Protein AF-A0A7V9UPN0-F1 (afdb_monomer_lite)

Secondary structure (DSSP, 8-state):
-HHHHHHTT--HHHHHHHTTS-HHHHHHHHTTSSPPPHHHHHHHHHHHHHHHHHT--

Structure (mmCIF, N/CA/C/O backbone):
data_AF-A0A7V9UPN0-F1
#
_entry.id   AF-A0A7V9UPN0-F1
#
loop_
_atom_site.group_PDB
_atom_site.id
_atom_site.type_symbol
_atom_site.label_atom_id
_atom_site.label_alt_id
_atom_site.label_comp_id
_atom_site.label_asym_id
_atom_site.label_entity_id
_atom_site.label_seq_id
_atom_site.pdbx_PDB_ins_code
_atom_site.Cartn_x
_atom_site.Cartn_y
_atom_site.Cartn_z
_atom_site.occupancy
_atom_site.B_iso_or_equiv
_atom_site.auth_seq_id
_atom_site.auth_comp_id
_atom_site.auth_asym_id
_atom_site.auth_atom_id
_atom_site.pdbx_PDB_model_num
ATOM 1 N N . MET A 1 1 ? 1.154 6.874 -2.073 1.00 89.69 1 MET A N 1
ATOM 2 C CA . MET A 1 1 ? 0.753 5.650 -1.333 1.00 89.69 1 MET A CA 1
ATOM 3 C C . MET A 1 1 ? 1.383 5.594 0.058 1.00 89.69 1 MET A C 1
ATOM 5 O O . MET A 1 1 ? 0.628 5.516 1.019 1.00 89.69 1 MET A O 1
ATOM 9 N N . ARG A 1 2 ? 2.720 5.679 0.174 1.00 95.88 2 ARG A N 1
ATOM 10 C CA . ARG A 1 2 ? 3.460 5.616 1.450 1.00 95.88 2 ARG A CA 1
ATOM 11 C C . ARG A 1 2 ? 2.895 6.524 2.543 1.00 95.88 2 ARG A C 1
ATOM 13 O O . ARG A 1 2 ? 2.596 6.042 3.629 1.00 95.88 2 ARG A O 1
ATOM 20 N N . ASP A 1 3 ? 2.684 7.801 2.239 1.00 95.44 3 ASP A N 1
ATOM 21 C CA . ASP A 1 3 ? 2.211 8.765 3.242 1.00 95.44 3 ASP A CA 1
ATOM 22 C C . ASP A 1 3 ? 0.804 8.427 3.738 1.00 95.44 3 ASP A C 1
ATOM 24 O O . ASP A 1 3 ? 0.549 8.455 4.937 1.00 95.44 3 ASP A O 1
ATOM 28 N N . LYS A 1 4 ? -0.086 7.989 2.833 1.00 94.06 4 LYS A N 1
ATOM 29 C CA . LYS A 1 4 ? -1.426 7.503 3.195 1.00 94.06 4 LYS A CA 1
ATOM 30 C C . LYS A 1 4 ? -1.348 6.287 4.121 1.00 94.06 4 LYS A C 1
A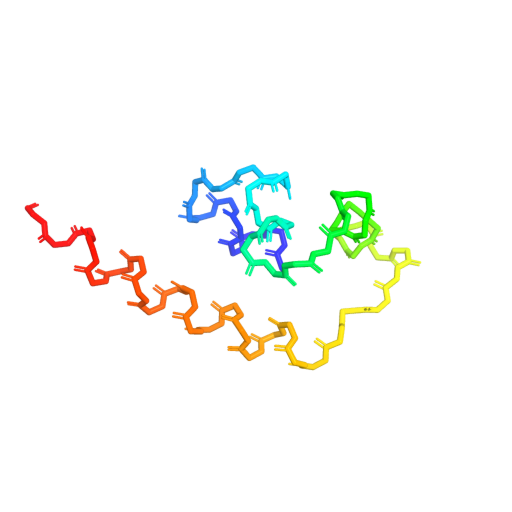TOM 32 O O . LYS A 1 4 ? -2.060 6.239 5.114 1.00 94.06 4 LYS A O 1
ATOM 37 N N . ARG A 1 5 ? -0.469 5.319 3.831 1.00 95.38 5 ARG A N 1
ATOM 38 C CA . ARG A 1 5 ? -0.264 4.144 4.697 1.00 95.38 5 ARG A CA 1
ATOM 39 C C . ARG A 1 5 ? 0.209 4.558 6.094 1.00 95.38 5 ARG A C 1
ATOM 41 O O . ARG A 1 5 ? -0.333 4.071 7.082 1.00 95.38 5 ARG A O 1
ATOM 48 N N . ILE A 1 6 ? 1.209 5.440 6.170 1.00 96.44 6 ILE A N 1
ATOM 49 C CA . ILE A 1 6 ? 1.777 5.910 7.443 1.00 96.44 6 ILE A CA 1
ATOM 50 C C . ILE A 1 6 ? 0.730 6.682 8.251 1.00 96.44 6 ILE A C 1
ATOM 52 O O . ILE A 1 6 ? 0.597 6.434 9.445 1.00 96.44 6 ILE A O 1
ATOM 56 N N . ALA A 1 7 ? -0.056 7.548 7.607 1.00 94.06 7 ALA A N 1
ATOM 57 C CA . ALA A 1 7 ? -1.137 8.289 8.257 1.00 94.06 7 ALA A CA 1
ATOM 58 C C . ALA A 1 7 ? -2.224 7.371 8.850 1.00 94.06 7 ALA A C 1
ATOM 60 O O . ALA A 1 7 ? -2.871 7.733 9.828 1.00 94.06 7 ALA A O 1
ATOM 61 N N . LEU A 1 8 ? -2.403 6.175 8.283 1.00 93.06 8 LEU A N 1
ATOM 62 C CA . LEU A 1 8 ? -3.303 5.140 8.796 1.00 93.06 8 LEU A CA 1
ATOM 63 C C . LEU A 1 8 ? -2.660 4.237 9.864 1.00 93.06 8 LEU A C 1
ATOM 65 O O . LEU A 1 8 ? -3.312 3.316 10.347 1.00 93.06 8 LEU A O 1
ATOM 69 N N . GLY A 1 9 ? -1.389 4.459 10.221 1.00 95.19 9 GLY A N 1
ATOM 70 C CA . GLY A 1 9 ? -0.664 3.644 11.202 1.00 95.19 9 GLY A CA 1
ATOM 71 C C . GLY A 1 9 ? -0.366 2.214 10.738 1.00 95.19 9 GLY A C 1
ATOM 72 O O . GLY A 1 9 ? -0.034 1.359 11.553 1.00 95.19 9 GLY A O 1
ATOM 73 N N . LEU A 1 10 ? -0.487 1.934 9.438 1.00 95.75 10 LEU A N 1
ATOM 74 C CA . LEU A 1 10 ? -0.297 0.595 8.884 1.00 95.75 10 LEU A CA 1
ATOM 75 C C . LEU A 1 10 ? 1.175 0.332 8.574 1.00 95.75 10 LEU A C 1
ATOM 77 O O . LEU A 1 10 ? 1.869 1.181 8.016 1.00 95.75 10 LEU A O 1
ATOM 81 N N . THR A 1 11 ? 1.650 -0.880 8.829 1.00 97.62 11 THR A N 1
ATOM 82 C CA . THR A 1 11 ? 2.913 -1.389 8.271 1.00 97.62 11 THR A CA 1
ATOM 83 C C . THR A 1 11 ? 2.746 -1.784 6.798 1.00 97.62 11 THR A C 1
ATOM 85 O O . THR A 1 11 ? 1.628 -1.952 6.307 1.00 97.62 11 THR A O 1
ATOM 88 N N . GLN A 1 12 ? 3.851 -1.957 6.060 1.00 98.19 12 GLN A N 1
ATOM 89 C CA . GLN A 1 12 ? 3.788 -2.448 4.673 1.00 98.19 12 GLN A CA 1
ATOM 90 C C . GLN A 1 12 ? 3.144 -3.840 4.584 1.00 98.19 12 GLN A C 1
ATOM 92 O O . GLN A 1 12 ? 2.398 -4.096 3.647 1.00 98.19 12 GLN A O 1
ATOM 97 N N . ALA A 1 13 ? 3.398 -4.714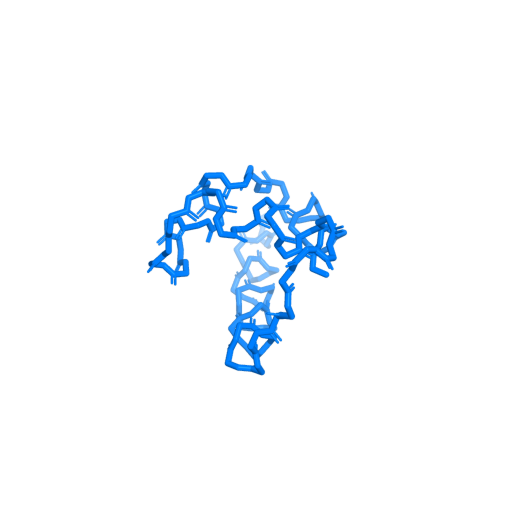 5.566 1.00 98.25 13 ALA A N 1
ATOM 98 C CA . ALA A 1 13 ? 2.818 -6.054 5.620 1.00 98.25 13 ALA A CA 1
ATOM 99 C C . ALA A 1 13 ? 1.303 -6.021 5.863 1.00 98.25 13 ALA A C 1
ATOM 101 O O . ALA A 1 13 ? 0.570 -6.694 5.151 1.00 98.25 13 ALA A O 1
ATOM 102 N N . GLN A 1 14 ? 0.827 -5.188 6.795 1.00 97.31 14 GLN A N 1
ATOM 103 C CA . GLN A 1 14 ? -0.612 -5.030 7.045 1.00 97.31 14 GLN A CA 1
ATOM 104 C C . GLN A 1 14 ? -1.347 -4.466 5.829 1.00 97.31 14 GLN A C 1
ATOM 106 O O . GLN A 1 14 ? -2.428 -4.929 5.490 1.00 97.31 14 GLN A O 1
ATOM 111 N N . LEU A 1 15 ? -0.763 -3.480 5.141 1.00 97.00 15 LEU A N 1
ATOM 112 C CA . LEU A 1 15 ? -1.385 -2.964 3.925 1.00 97.00 15 LEU A CA 1
ATOM 113 C C . LEU A 1 15 ? -1.373 -3.996 2.788 1.00 97.00 15 LEU A C 1
ATOM 115 O O . LEU A 1 15 ? -2.316 -4.055 2.008 1.00 97.00 15 LEU A O 1
ATOM 119 N N . ALA A 1 16 ? -0.321 -4.807 2.692 1.00 98.06 16 ALA A N 1
ATOM 120 C CA . ALA A 1 16 ? -0.252 -5.882 1.712 1.00 98.06 16 ALA A CA 1
ATOM 121 C C . ALA A 1 16 ? -1.328 -6.950 1.955 1.00 98.06 16 ALA A C 1
ATOM 123 O O . ALA A 1 16 ? -1.958 -7.379 0.998 1.00 98.06 16 ALA A O 1
ATOM 124 N N . ASP A 1 17 ? -1.574 -7.300 3.218 1.00 98.00 17 ASP A N 1
ATOM 125 C CA . ASP A 1 17 ? -2.641 -8.217 3.630 1.00 98.00 17 ASP A CA 1
ATOM 126 C C . ASP A 1 17 ? -4.030 -7.679 3.243 1.00 98.00 17 ASP A C 1
ATOM 128 O O . ASP A 1 17 ? -4.802 -8.362 2.579 1.00 98.00 17 ASP A O 1
ATOM 132 N N . ILE A 1 18 ? -4.304 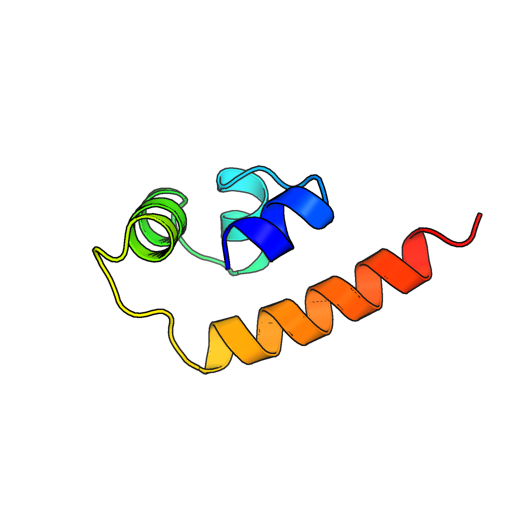-6.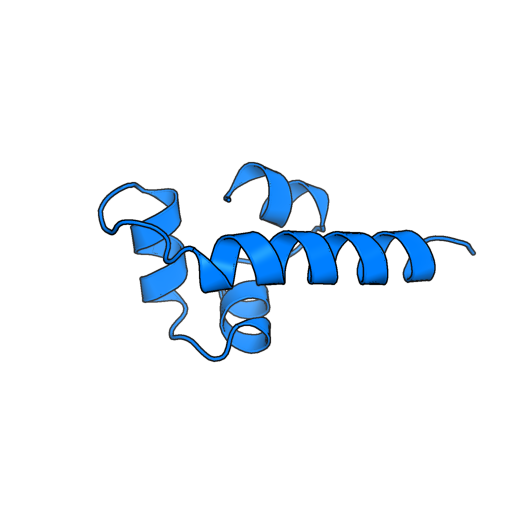398 3.526 1.00 95.94 18 ILE A N 1
ATOM 133 C CA . ILE A 1 18 ? -5.568 -5.737 3.146 1.00 95.94 18 ILE A CA 1
ATOM 134 C C . ILE A 1 18 ? -5.785 -5.728 1.623 1.00 95.94 18 ILE A C 1
ATOM 136 O O . ILE A 1 18 ? -6.918 -5.830 1.155 1.00 95.94 18 ILE A O 1
ATOM 140 N N . LEU A 1 19 ? -4.714 -5.545 0.849 1.00 96.31 19 LEU A N 1
ATOM 141 C CA . LEU A 1 19 ? -4.763 -5.463 -0.613 1.00 96.31 19 LEU A CA 1
ATOM 142 C C . LEU A 1 19 ? -4.599 -6.826 -1.307 1.00 96.31 19 LEU A C 1
ATOM 144 O O . LEU A 1 19 ? -4.571 -6.852 -2.536 1.00 96.31 19 LEU A O 1
ATOM 148 N N . ASP A 1 20 ? -4.458 -7.913 -0.545 1.00 97.38 20 ASP A N 1
ATOM 149 C CA . ASP A 1 20 ? -4.163 -9.268 -1.027 1.00 97.38 20 ASP A CA 1
ATOM 150 C C . ASP A 1 20 ? -2.968 -9.329 -2.001 1.00 97.38 20 ASP A C 1
ATOM 152 O O . ASP A 1 20 ? -3.013 -9.864 -3.111 1.00 97.38 20 ASP A O 1
ATOM 156 N N . VAL A 1 21 ? -1.849 -8.726 -1.593 1.00 97.69 21 VAL A N 1
ATOM 157 C CA . VAL A 1 21 ? -0.582 -8.765 -2.335 1.00 97.69 21 VAL A CA 1
ATOM 158 C C . VAL A 1 21 ? 0.575 -9.159 -1.425 1.00 97.69 21 VAL A C 1
ATOM 160 O O . VAL A 1 21 ? 0.490 -9.160 -0.202 1.00 97.69 21 VAL A O 1
ATOM 163 N N . LYS A 1 22 ? 1.731 -9.479 -2.014 1.00 98.25 22 LYS A N 1
ATOM 164 C CA . LYS A 1 22 ? 2.946 -9.727 -1.228 1.00 98.25 22 LYS A CA 1
ATOM 165 C C . LYS A 1 22 ? 3.488 -8.409 -0.641 1.00 98.25 22 LYS A C 1
ATOM 167 O O . LYS A 1 22 ? 3.506 -7.404 -1.353 1.00 98.25 22 LYS A O 1
ATOM 172 N N . PRO A 1 23 ? 4.050 -8.397 0.585 1.00 98.06 23 PRO A N 1
ATOM 173 C CA . PRO A 1 23 ? 4.640 -7.190 1.182 1.00 98.06 23 PRO A CA 1
ATOM 174 C C . PRO A 1 23 ? 5.701 -6.510 0.306 1.00 98.06 23 PRO A C 1
ATOM 176 O O . PRO A 1 23 ? 5.785 -5.284 0.247 1.00 98.06 23 PRO A O 1
ATOM 179 N N . ASN A 1 24 ? 6.476 -7.298 -0.445 1.00 98.25 24 ASN A N 1
ATOM 180 C CA . ASN A 1 24 ? 7.491 -6.771 -1.357 1.00 98.25 24 ASN A CA 1
ATOM 181 C C . ASN A 1 24 ? 6.875 -5.992 -2.541 1.00 98.25 24 ASN A C 1
ATOM 183 O O . ASN A 1 24 ? 7.489 -5.063 -3.060 1.00 98.25 24 ASN A O 1
ATOM 187 N N . THR A 1 25 ? 5.640 -6.309 -2.944 1.00 98.19 25 THR A N 1
ATOM 188 C CA . THR A 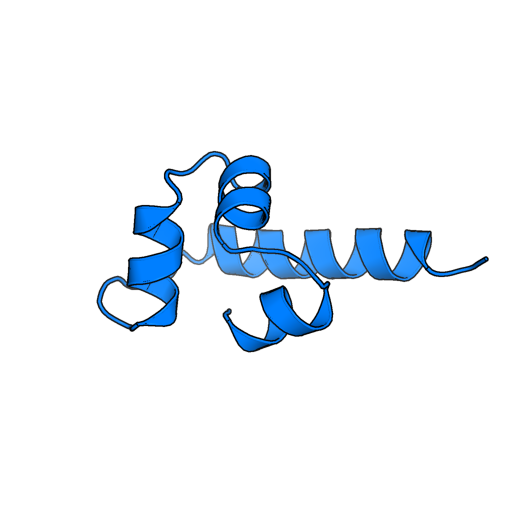1 25 ? 4.899 -5.535 -3.951 1.00 98.19 25 THR A CA 1
ATOM 189 C C . THR A 1 25 ? 4.636 -4.117 -3.448 1.00 98.19 25 THR A C 1
ATOM 191 O O . THR A 1 25 ? 4.957 -3.152 -4.140 1.00 98.19 25 THR A O 1
ATOM 194 N N . VAL A 1 26 ? 4.165 -3.982 -2.203 1.00 98.19 26 VAL A N 1
ATOM 195 C CA . VAL A 1 26 ? 3.970 -2.679 -1.545 1.00 98.19 26 VAL A CA 1
ATOM 196 C C . VAL A 1 26 ? 5.293 -1.922 -1.427 1.00 98.19 26 VAL A C 1
ATOM 198 O O . VAL A 1 26 ? 5.364 -0.746 -1.777 1.00 98.19 26 VAL A O 1
ATOM 201 N N . ALA A 1 27 ? 6.370 -2.593 -1.012 1.00 98.19 27 ALA A N 1
ATOM 202 C CA . ALA A 1 27 ? 7.688 -1.967 -0.915 1.00 98.19 27 ALA A CA 1
ATOM 203 C C . ALA A 1 27 ? 8.192 -1.431 -2.271 1.00 98.19 27 ALA A C 1
ATOM 205 O O . ALA A 1 27 ? 8.770 -0.344 -2.331 1.00 98.19 27 ALA A O 1
ATOM 206 N N . ARG A 1 28 ? 7.962 -2.161 -3.372 1.00 98.31 28 ARG A N 1
ATOM 207 C CA . ARG A 1 28 ? 8.333 -1.725 -4.730 1.00 98.31 28 ARG A CA 1
ATOM 208 C C . ARG A 1 28 ? 7.501 -0.537 -5.206 1.00 98.31 28 ARG A C 1
ATOM 210 O O . ARG A 1 28 ? 8.080 0.382 -5.780 1.00 98.31 28 ARG A O 1
ATOM 217 N N . TRP A 1 29 ? 6.199 -0.520 -4.925 1.00 98.12 29 TRP A N 1
ATOM 218 C CA . TRP A 1 29 ? 5.337 0.638 -5.184 1.00 98.12 29 TRP A CA 1
ATOM 219 C C . TRP A 1 29 ? 5.810 1.885 -4.437 1.00 98.12 29 TRP A C 1
ATOM 221 O O . TRP A 1 29 ? 5.977 2.943 -5.038 1.00 98.12 29 TRP A O 1
ATOM 231 N N . GLU A 1 30 ? 6.087 1.768 -3.137 1.00 97.56 30 GLU A N 1
ATOM 232 C CA . GLU A 1 30 ? 6.523 2.906 -2.317 1.00 97.56 30 GLU A CA 1
ATOM 233 C C . GLU A 1 30 ? 7.903 3.448 -2.710 1.00 97.56 30 GLU A C 1
ATOM 235 O O . GLU A 1 30 ? 8.186 4.620 -2.472 1.00 97.56 30 GLU A O 1
ATOM 240 N N . ARG A 1 31 ? 8.755 2.612 -3.314 1.00 97.62 31 ARG A N 1
ATOM 241 C CA . ARG A 1 31 ? 10.074 2.998 -3.840 1.00 97.62 31 ARG A CA 1
ATOM 242 C C . ARG A 1 31 ? 10.036 3.483 -5.294 1.00 97.62 31 ARG A C 1
ATOM 244 O O . ARG A 1 31 ? 11.089 3.812 -5.828 1.00 97.62 31 ARG A O 1
ATOM 251 N N . GLY A 1 32 ? 8.873 3.471 -5.949 1.00 97.19 32 GLY A N 1
ATOM 252 C CA . GLY A 1 32 ? 8.739 3.823 -7.368 1.00 97.19 32 GLY A CA 1
ATOM 253 C C . GLY A 1 32 ? 9.331 2.791 -8.338 1.00 97.19 32 GLY A C 1
ATOM 254 O O . GLY A 1 32 ? 9.485 3.079 -9.518 1.00 97.19 32 GLY A O 1
ATOM 255 N N . LEU A 1 33 ? 9.650 1.581 -7.864 1.00 97.44 33 LEU A N 1
ATOM 256 C CA . LEU A 1 33 ? 10.177 0.484 -8.691 1.00 97.44 33 LEU A CA 1
ATOM 257 C C . LEU A 1 33 ? 9.085 -0.251 -9.478 1.00 97.44 33 LEU A C 1
ATOM 259 O O . LEU A 1 33 ? 9.383 -1.110 -10.308 1.00 97.44 33 LEU A O 1
ATOM 263 N N . LEU A 1 34 ? 7.823 0.010 -9.149 1.00 97.00 34 LEU A N 1
ATOM 264 C CA . LEU A 1 34 ? 6.653 -0.506 -9.840 1.00 97.00 34 LEU A CA 1
ATOM 265 C C . LEU A 1 34 ? 5.566 0.569 -9.797 1.00 97.00 34 LEU A C 1
ATOM 267 O O . LEU A 1 34 ? 5.373 1.207 -8.761 1.00 97.00 34 LEU A O 1
ATOM 271 N N . ALA A 1 35 ? 4.849 0.755 -10.903 1.00 96.62 35 ALA A N 1
ATOM 272 C CA . ALA A 1 35 ? 3.690 1.635 -10.928 1.00 96.62 35 ALA A CA 1
ATOM 273 C C . ALA A 1 35 ? 2.576 1.070 -10.035 1.00 96.62 35 ALA A C 1
ATOM 275 O O . ALA A 1 35 ? 2.343 -0.142 -10.001 1.00 96.62 35 ALA A O 1
ATOM 276 N N . VAL A 1 36 ? 1.886 1.950 -9.315 1.00 96.62 36 VAL A N 1
ATOM 277 C CA . VAL A 1 36 ? 0.721 1.571 -8.512 1.00 96.62 36 VAL A CA 1
ATOM 278 C C . VAL A 1 36 ? -0.471 1.384 -9.456 1.00 96.62 36 VAL A C 1
ATOM 280 O O . VAL A 1 36 ? -0.800 2.316 -10.188 1.00 96.62 36 VAL A O 1
ATOM 283 N N . PRO A 1 37 ? -1.136 0.215 -9.471 1.00 96.75 37 PRO A N 1
ATOM 284 C CA . PRO A 1 37 ? -2.347 0.034 -10.262 1.00 96.75 37 PRO A CA 1
ATOM 285 C C . PRO A 1 37 ? -3.459 0.981 -9.801 1.00 96.75 37 PRO A C 1
ATOM 287 O O . PRO A 1 37 ? -3.657 1.176 -8.602 1.00 96.75 37 PRO A O 1
ATOM 290 N N . ARG A 1 38 ? -4.259 1.500 -10.739 1.00 95.69 38 ARG A N 1
ATOM 291 C CA . ARG A 1 38 ? -5.385 2.398 -10.425 1.00 95.69 38 ARG A CA 1
ATOM 292 C C . ARG A 1 38 ? -6.374 1.795 -9.418 1.00 95.69 38 ARG A C 1
ATOM 294 O O . ARG A 1 38 ? -6.914 2.510 -8.580 1.00 95.69 38 ARG A O 1
ATOM 301 N N . THR A 1 39 ? -6.591 0.482 -9.462 1.00 96.44 39 THR A N 1
ATOM 302 C CA . THR A 1 39 ? -7.442 -0.239 -8.500 1.00 96.44 39 THR A CA 1
ATOM 303 C C . THR A 1 39 ? -6.947 -0.096 -7.062 1.00 96.44 39 THR A C 1
ATOM 305 O O . THR A 1 39 ? -7.760 0.069 -6.157 1.00 96.44 39 THR A O 1
ATOM 308 N N . VAL A 1 40 ? -5.629 -0.078 -6.846 1.00 96.38 40 VAL A N 1
ATOM 309 C CA . VAL A 1 40 ? -5.024 0.130 -5.523 1.00 96.38 40 VAL A CA 1
ATOM 310 C C . VAL A 1 40 ? -5.237 1.564 -5.050 1.00 96.38 40 VAL A C 1
ATOM 312 O O . VAL A 1 40 ? -5.517 1.780 -3.875 1.00 96.38 40 VAL A O 1
ATOM 315 N N . GLU A 1 41 ? -5.165 2.553 -5.941 1.00 93.19 41 GLU A N 1
ATOM 316 C CA . GLU A 1 41 ? -5.461 3.945 -5.576 1.00 93.19 41 GLU A CA 1
ATOM 317 C C . GLU A 1 41 ? -6.901 4.103 -5.070 1.00 93.19 41 GLU A C 1
ATOM 319 O O . GLU A 1 41 ? -7.119 4.684 -4.006 1.00 93.19 41 GLU A O 1
ATOM 324 N N . LEU A 1 42 ? -7.864 3.510 -5.783 1.00 95.25 42 LEU A N 1
ATOM 325 C CA . LEU A 1 42 ? -9.280 3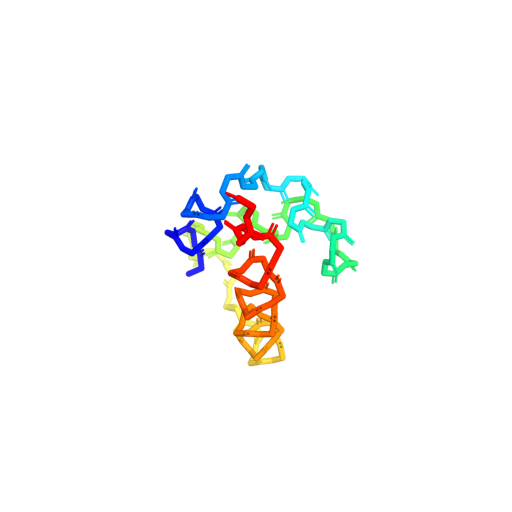.500 -5.397 1.00 95.25 42 LEU A CA 1
ATOM 326 C C . LEU A 1 42 ? -9.522 2.701 -4.103 1.00 95.25 42 LEU A C 1
ATOM 328 O O . LEU A 1 42 ? -10.314 3.106 -3.245 1.00 95.25 42 LEU A O 1
ATOM 332 N N . ALA A 1 43 ? -8.819 1.578 -3.927 1.00 95.44 43 ALA A N 1
ATOM 333 C CA . ALA A 1 43 ? -8.867 0.801 -2.693 1.00 95.44 43 ALA A CA 1
ATOM 334 C C . ALA A 1 43 ? -8.364 1.630 -1.501 1.00 95.44 43 ALA A C 1
ATOM 336 O O . ALA A 1 43 ? -9.031 1.675 -0.469 1.00 95.44 43 ALA A O 1
ATOM 337 N N . MET A 1 44 ? -7.259 2.368 -1.656 1.00 95.06 44 MET A N 1
ATOM 338 C CA . MET A 1 44 ? -6.717 3.239 -0.606 1.00 95.06 44 MET A CA 1
ATOM 339 C C . MET A 1 44 ? -7.706 4.323 -0.161 1.00 95.06 44 MET A C 1
ATOM 341 O O . MET A 1 44 ? -7.813 4.583 1.035 1.00 95.06 44 MET A O 1
ATOM 345 N N . GLU A 1 45 ? -8.460 4.928 -1.082 1.00 94.06 45 GLU A N 1
ATOM 346 C CA . GLU A 1 45 ? -9.523 5.892 -0.738 1.00 94.06 45 GLU A CA 1
ATOM 347 C C . GLU A 1 45 ? -10.650 5.248 0.085 1.00 94.06 45 GLU A C 1
ATOM 349 O O . GLU A 1 45 ? -11.261 5.873 0.956 1.00 94.06 45 GLU A O 1
ATOM 354 N N . THR A 1 46 ? -10.943 3.977 -0.178 1.00 94.56 46 THR A N 1
ATOM 355 C CA . THR A 1 46 ? -11.952 3.217 0.567 1.00 94.56 46 THR A CA 1
ATOM 356 C C . THR A 1 46 ? -11.443 2.826 1.952 1.00 94.56 46 THR A C 1
ATOM 358 O O . THR A 1 46 ? -12.146 3.060 2.936 1.00 94.56 46 THR A O 1
ATOM 361 N N . ILE A 1 47 ? -10.202 2.340 2.050 1.00 92.94 47 ILE A N 1
ATOM 362 C CA . ILE A 1 47 ? -9.533 2.025 3.321 1.00 92.94 47 ILE A CA 1
ATOM 363 C C . ILE A 1 47 ? -9.493 3.268 4.219 1.00 92.94 47 ILE A C 1
ATOM 365 O O . ILE A 1 47 ? -9.890 3.207 5.383 1.00 92.94 47 ILE A O 1
ATOM 369 N N . GLU A 1 48 ? -9.096 4.420 3.673 1.00 92.56 48 GLU A N 1
ATOM 370 C CA . GLU A 1 48 ? -9.022 5.678 4.420 1.00 92.56 48 GLU A CA 1
ATOM 371 C C . GLU A 1 48 ? -10.386 6.092 5.001 1.00 92.56 48 GLU A C 1
ATOM 373 O O . GLU A 1 48 ? -10.475 6.501 6.162 1.00 92.56 48 GLU A O 1
ATOM 378 N N . ARG A 1 49 ? -11.472 5.937 4.230 1.00 91.94 49 ARG A N 1
ATOM 379 C CA . ARG A 1 49 ? -12.838 6.222 4.703 1.00 91.94 49 ARG A CA 1
ATOM 380 C C . ARG A 1 49 ? -13.274 5.292 5.834 1.00 91.94 49 ARG A C 1
ATOM 382 O O . ARG A 1 49 ? -13.918 5.760 6.774 1.00 91.94 49 ARG A O 1
ATOM 389 N N . ILE A 1 50 ? -12.939 4.005 5.756 1.00 90.31 50 ILE A N 1
ATOM 390 C CA . ILE A 1 50 ? -13.282 3.015 6.789 1.00 90.31 50 ILE A CA 1
ATOM 391 C C . ILE A 1 50 ? -12.538 3.331 8.092 1.00 90.31 50 ILE A C 1
ATOM 393 O O . ILE A 1 50 ? -13.162 3.427 9.150 1.00 90.31 50 ILE A O 1
ATOM 397 N N . TYR A 1 51 ? -11.232 3.591 8.017 1.00 85.62 51 TYR A N 1
ATOM 398 C CA . TYR A 1 51 ? -10.416 3.904 9.193 1.00 85.62 51 TYR A CA 1
ATOM 399 C C . TYR A 1 51 ? -10.825 5.223 9.865 1.00 85.62 51 TYR A C 1
ATOM 401 O O . TYR A 1 51 ? -10.945 5.269 11.089 1.00 85.62 51 TYR A O 1
ATOM 409 N N . LYS A 1 52 ? -11.145 6.276 9.096 1.00 81.94 52 LYS A N 1
ATOM 410 C CA . LYS A 1 52 ? -11.672 7.538 9.658 1.00 81.94 52 LYS A CA 1
ATOM 411 C C . LYS A 1 52 ? -13.015 7.359 10.372 1.00 81.94 52 LYS A C 1
ATOM 413 O O . LYS A 1 52 ? -13.277 8.054 11.349 1.00 81.94 52 LYS A O 1
ATOM 418 N N . LYS A 1 53 ? -13.865 6.431 9.915 1.00 73.62 53 LYS A N 1
ATOM 419 C CA . LYS A 1 53 ? -15.109 6.081 10.622 1.00 73.62 53 LYS A CA 1
ATOM 420 C C . LYS A 1 53 ? -14.841 5.289 11.903 1.00 73.62 53 LYS A C 1
ATOM 422 O O . LYS A 1 53 ? -15.543 5.504 12.883 1.00 73.62 53 LYS A O 1
ATOM 427 N N . SER A 1 54 ? -13.824 4.428 11.910 1.00 70.62 54 SER A N 1
ATOM 428 C CA . SER A 1 54 ? -13.455 3.624 13.082 1.00 70.62 54 SER A CA 1
ATOM 429 C C . SER A 1 54 ? -12.741 4.424 14.183 1.00 70.62 54 SER A C 1
ATOM 431 O O . SER A 1 54 ? -12.745 3.995 15.332 1.00 70.62 54 SER A O 1
ATOM 433 N N . GLY A 1 55 ? -12.145 5.576 13.847 1.00 60.59 55 GLY A N 1
ATOM 434 C CA . GLY A 1 55 ? -11.488 6.497 14.786 1.00 60.59 55 GLY A CA 1
ATOM 435 C C . GLY A 1 55 ? -12.414 7.502 15.487 1.00 60.59 55 GLY A C 1
ATOM 436 O O . GLY A 1 55 ? -11.922 8.344 16.230 1.00 60.59 55 GLY A O 1
ATOM 437 N N . LYS A 1 56 ? -13.739 7.443 15.271 1.00 45.88 56 LYS A N 1
ATOM 438 C CA . LYS A 1 56 ? -14.721 8.129 16.129 1.00 45.88 56 LYS A CA 1
ATOM 439 C C . LYS A 1 56 ? -15.019 7.242 17.341 1.00 45.88 56 LYS A C 1
ATOM 441 O O . LYS A 1 56 ? -15.983 6.478 17.330 1.00 45.88 56 LYS A O 1
ATOM 446 N N . LYS A 1 57 ? -14.181 7.341 18.366 1.00 38.53 57 LYS A N 1
ATOM 447 C CA . LYS A 1 57 ? -14.525 6.972 19.739 1.00 38.53 57 LYS A CA 1
ATOM 448 C C . LYS A 1 57 ? -14.133 8.116 20.653 1.00 38.53 57 LYS A C 1
ATOM 450 O O . LYS A 1 57 ? -13.033 8.663 20.427 1.00 38.53 57 LYS A O 1
#

Foldseek 3Di:
DVVLCVVLVHDLCRLCVQVVHDSVVSVCCVVVVDPDDPVSVVVSVVVSVVSVVVPPD

pLDDT: mean 92.28, std 11.81, range [38.53, 98.31]

Sequence (57 aa):
MRDKRIALGLTQAQLADILDVKPNTVARWERGLLAVPRTVELAMETIERIYKKSGKK

Radius of gyration: 11.21 Å; chains: 1; bounding box: 25×18×31 Å